Protein AF-A0A2H0V4H4-F1 (afdb_monomer_lite)

Structure (mmCIF, N/CA/C/O backbone):
data_AF-A0A2H0V4H4-F1
#
_entry.id   AF-A0A2H0V4H4-F1
#
loop_
_atom_site.group_PDB
_atom_site.id
_atom_site.type_symbol
_atom_site.label_atom_id
_atom_site.label_alt_id
_atom_site.label_comp_id
_atom_site.label_asym_id
_atom_site.label_entity_id
_atom_site.label_seq_id
_atom_site.pdbx_PDB_ins_code
_atom_site.Cartn_x
_atom_site.Cartn_y
_atom_site.Cartn_z
_atom_site.occupancy
_atom_site.B_iso_or_equiv
_atom_site.auth_seq_id
_atom_site.auth_comp_id
_atom_site.auth_asym_id
_atom_site.auth_atom_id
_atom_site.pdbx_PDB_model_num
ATOM 1 N N . MET A 1 1 ? -7.587 8.542 -5.311 1.00 74.94 1 MET A N 1
ATOM 2 C CA . MET A 1 1 ? -9.052 8.292 -5.202 1.00 74.94 1 MET A CA 1
ATOM 3 C C . MET A 1 1 ? -9.201 7.262 -4.111 1.00 74.94 1 MET A C 1
ATOM 5 O O . MET A 1 1 ? -8.457 6.299 -4.156 1.00 74.94 1 MET A O 1
ATOM 9 N N . LYS A 1 2 ? -10.071 7.471 -3.121 1.00 88.12 2 LYS A N 1
ATOM 10 C CA . LYS A 1 2 ? -10.075 6.636 -1.914 1.00 88.12 2 LYS A CA 1
ATOM 11 C C . LYS A 1 2 ? 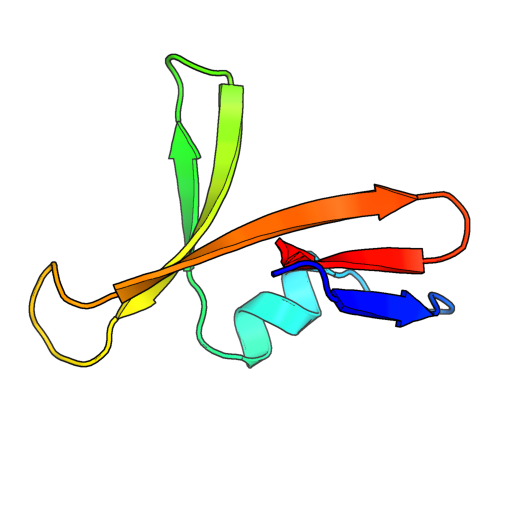-11.078 5.497 -2.039 1.00 88.12 2 LYS A C 1
ATOM 13 O O . LYS A 1 2 ? -12.271 5.751 -2.193 1.00 88.12 2 LYS A O 1
ATOM 18 N N . PHE A 1 3 ? -10.599 4.263 -1.950 1.00 90.81 3 PHE A N 1
ATOM 19 C CA . PHE A 1 3 ? -11.431 3.063 -1.950 1.00 90.81 3 PHE A CA 1
ATOM 20 C C . PHE A 1 3 ? -11.386 2.393 -0.588 1.00 90.81 3 PHE A C 1
ATOM 22 O O . PHE A 1 3 ? -10.301 2.157 -0.065 1.00 90.81 3 PHE A O 1
ATOM 29 N N . LYS A 1 4 ? -12.553 2.059 -0.036 1.00 92.38 4 LYS A N 1
ATOM 30 C CA . LYS A 1 4 ? -12.673 1.389 1.261 1.00 92.38 4 LYS A CA 1
ATOM 31 C C . LYS A 1 4 ? -13.100 -0.056 1.067 1.00 92.38 4 LYS A C 1
ATOM 33 O O . LYS A 1 4 ? -14.075 -0.317 0.366 1.00 92.38 4 LYS A O 1
ATOM 38 N N . PHE A 1 5 ? -12.400 -0.969 1.723 1.00 89.25 5 PHE A N 1
ATOM 39 C CA . PHE A 1 5 ? -12.677 -2.399 1.668 1.00 89.25 5 PHE A CA 1
ATOM 40 C C . PHE A 1 5 ? -12.961 -2.919 3.083 1.00 89.25 5 PHE A C 1
ATOM 42 O O . PHE A 1 5 ? -12.135 -2.700 3.974 1.00 89.25 5 PHE A O 1
ATOM 49 N N . PRO A 1 6 ? -14.112 -3.576 3.320 1.00 87.25 6 PRO A N 1
ATOM 50 C CA . PRO A 1 6 ? -14.466 -4.082 4.641 1.00 87.25 6 PRO A CA 1
ATOM 51 C C . PRO A 1 6 ? -13.504 -5.197 5.066 1.00 87.25 6 PRO A C 1
ATOM 53 O O . PRO A 1 6 ? -13.206 -6.109 4.292 1.00 87.25 6 PRO A O 1
ATOM 56 N N . TYR A 1 7 ? -13.012 -5.106 6.298 1.00 71.62 7 TYR A N 1
ATOM 57 C CA . TYR A 1 7 ? -12.062 -6.051 6.870 1.00 71.62 7 TYR A CA 1
ATOM 58 C C . TYR A 1 7 ? -12.800 -7.215 7.528 1.00 71.62 7 TYR A C 1
ATOM 60 O O . TYR A 1 7 ? -13.812 -7.013 8.202 1.00 71.62 7 TYR A O 1
ATOM 68 N N . LYS A 1 8 ? -12.272 -8.434 7.389 1.00 65.94 8 LYS A N 1
ATOM 69 C CA . LYS A 1 8 ? -12.626 -9.505 8.327 1.00 65.94 8 LYS A CA 1
ATOM 70 C C . LYS A 1 8 ? -11.474 -10.463 8.608 1.00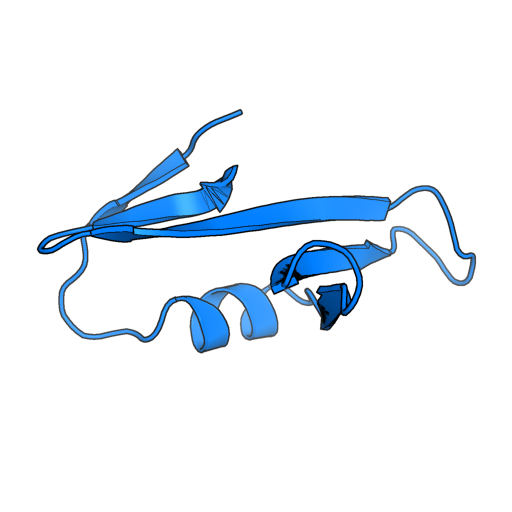 65.94 8 LYS A C 1
ATOM 72 O O . LYS A 1 8 ? -11.298 -10.816 9.763 1.00 65.94 8 LYS A O 1
ATOM 77 N N . GLU A 1 9 ? -10.668 -10.838 7.606 1.00 77.81 9 GLU A N 1
ATOM 78 C CA . GLU A 1 9 ? -9.658 -11.907 7.787 1.00 77.81 9 GLU A CA 1
ATOM 79 C C . GLU A 1 9 ? -8.387 -11.785 6.914 1.00 77.81 9 GLU A C 1
ATOM 81 O O . GLU A 1 9 ? -7.556 -12.689 6.914 1.00 77.81 9 GLU A O 1
ATOM 86 N N . TYR A 1 10 ? -8.198 -10.694 6.160 1.00 83.00 10 TYR A N 1
ATOM 87 C CA . TYR A 1 10 ? -7.100 -10.587 5.186 1.00 83.00 10 TYR A CA 1
ATOM 88 C C . TYR A 1 10 ? -6.168 -9.419 5.474 1.00 83.00 10 TYR A C 1
ATOM 90 O O . TYR A 1 10 ? -6.626 -8.288 5.545 1.00 83.00 10 TYR A O 1
ATOM 98 N N . ASN A 1 11 ? -4.859 -9.673 5.506 1.00 89.81 11 ASN A N 1
ATOM 99 C CA . ASN A 1 11 ? -3.850 -8.620 5.587 1.00 89.81 11 ASN A CA 1
ATOM 100 C C . ASN A 1 11 ? -3.879 -7.741 4.308 1.00 89.81 11 ASN A C 1
ATOM 102 O O . ASN A 1 11 ? -3.717 -8.280 3.205 1.00 89.81 11 ASN A O 1
ATOM 106 N N . PRO A 1 12 ? -4.052 -6.405 4.402 1.00 92.25 12 PRO A N 1
ATOM 107 C CA . PRO A 1 12 ? -4.138 -5.530 3.231 1.00 92.25 12 PRO A CA 1
ATOM 108 C C . PRO A 1 12 ? -2.855 -5.523 2.390 1.00 92.25 12 PRO A C 1
ATOM 110 O O . PRO A 1 12 ? -2.918 -5.412 1.161 1.00 92.25 12 PRO A O 1
ATOM 113 N N . GLU A 1 13 ? -1.692 -5.697 3.024 1.00 93.06 13 GLU A N 1
ATOM 114 C CA . GLU A 1 13 ? -0.406 -5.802 2.333 1.00 93.06 13 GLU A CA 1
ATOM 115 C C . GLU A 1 13 ? -0.352 -7.059 1.448 1.00 93.06 13 GLU A C 1
ATOM 117 O O . GLU A 1 13 ? 0.115 -7.002 0.306 1.00 93.06 13 GLU A O 1
ATOM 122 N N . ASP A 1 14 ? -0.900 -8.184 1.910 1.00 93.12 14 ASP A N 1
ATOM 123 C CA . ASP A 1 14 ? -0.961 -9.410 1.109 1.00 93.12 14 ASP A CA 1
ATOM 124 C C . ASP A 1 14 ? -1.891 -9.250 -0.098 1.00 93.12 14 ASP A C 1
ATOM 126 O O . ASP A 1 14 ? -1.572 -9.703 -1.204 1.00 93.12 14 ASP A O 1
ATOM 130 N N . LEU A 1 15 ? -3.023 -8.565 0.085 1.00 92.94 15 LEU A N 1
ATOM 131 C CA . LEU A 1 15 ? -3.969 -8.288 -0.995 1.00 92.94 15 LEU A CA 1
ATOM 132 C C . LEU A 1 15 ? -3.339 -7.405 -2.078 1.00 92.94 15 LEU A C 1
ATOM 134 O O . LEU A 1 15 ? -3.403 -7.748 -3.261 1.00 92.94 15 LEU A O 1
ATOM 138 N N . ILE A 1 16 ? -2.677 -6.303 -1.704 1.00 94.56 16 ILE A N 1
ATOM 139 C CA . ILE A 1 16 ? -2.075 -5.401 -2.696 1.00 94.56 16 ILE A CA 1
ATOM 140 C C . ILE A 1 16 ? -0.907 -6.067 -3.439 1.00 94.56 16 ILE A C 1
ATOM 142 O O . ILE A 1 16 ? -0.730 -5.856 -4.644 1.00 94.56 16 ILE A O 1
ATOM 146 N N . ARG A 1 17 ? -0.146 -6.936 -2.758 1.00 94.31 17 ARG A N 1
ATOM 147 C CA . ARG A 1 17 ? 0.925 -7.729 -3.378 1.00 94.31 17 ARG A CA 1
ATOM 148 C C . ARG A 1 17 ? 0.384 -8.700 -4.423 1.00 94.31 17 ARG A C 1
ATOM 150 O O . ARG A 1 17 ? 0.965 -8.797 -5.503 1.00 94.31 17 ARG A O 1
ATOM 157 N N . ARG A 1 18 ? -0.746 -9.367 -4.157 1.00 94.44 18 ARG A N 1
ATOM 158 C CA . ARG A 1 18 ? -1.434 -10.229 -5.142 1.00 94.44 18 ARG A CA 1
ATOM 159 C C . ARG A 1 18 ? -1.895 -9.449 -6.376 1.00 94.44 18 ARG A C 1
ATOM 161 O O . ARG A 1 18 ? -1.898 -9.994 -7.475 1.00 94.44 18 ARG A O 1
ATOM 168 N N . CYS A 1 19 ? -2.197 -8.162 -6.222 1.00 93.88 19 CYS A N 1
ATOM 169 C CA . CYS A 1 19 ? -2.518 -7.253 -7.326 1.00 93.88 19 CYS A CA 1
ATOM 170 C C . CYS A 1 19 ? -1.289 -6.769 -8.127 1.00 93.88 19 CYS A C 1
ATOM 172 O O . CYS A 1 19 ? -1.439 -5.953 -9.044 1.00 93.88 19 CYS A O 1
ATOM 174 N N . GLY A 1 20 ? -0.082 -7.247 -7.801 1.00 94.94 20 GLY A N 1
ATOM 175 C CA . GLY A 1 20 ? 1.161 -6.931 -8.507 1.00 94.94 20 GLY A CA 1
ATOM 176 C C . GLY A 1 20 ? 1.836 -5.635 -8.058 1.00 94.94 20 GLY A C 1
ATOM 177 O O . GLY A 1 20 ? 2.676 -5.108 -8.788 1.00 94.94 20 GLY A O 1
ATOM 178 N N . TYR A 1 21 ? 1.472 -5.093 -6.892 1.00 96.94 21 TYR A N 1
ATOM 179 C CA . TYR A 1 21 ? 2.143 -3.919 -6.345 1.00 96.94 21 TYR A CA 1
ATOM 180 C C . TYR A 1 21 ? 3.349 -4.311 -5.481 1.00 96.94 21 TYR A C 1
ATOM 182 O O . TYR A 1 21 ? 3.266 -5.184 -4.619 1.00 96.94 21 TYR A O 1
ATOM 190 N N . GLY A 1 22 ? 4.469 -3.618 -5.678 1.00 95.69 22 GLY A N 1
ATOM 191 C CA . GLY A 1 22 ? 5.666 -3.718 -4.846 1.00 95.69 22 GLY A CA 1
ATOM 192 C C . GLY A 1 22 ? 5.714 -2.630 -3.773 1.00 95.69 22 GLY A C 1
ATOM 193 O O . GLY A 1 22 ? 5.350 -1.483 -4.038 1.00 95.69 22 GLY A O 1
ATOM 194 N N . LYS A 1 23 ? 6.205 -2.984 -2.581 1.00 96.62 23 LYS A N 1
ATOM 195 C CA . LYS A 1 23 ? 6.376 -2.075 -1.438 1.00 96.62 23 LYS A CA 1
ATOM 196 C C . LYS A 1 23 ? 7.543 -1.108 -1.656 1.00 96.62 23 LYS A C 1
ATOM 198 O O . LYS A 1 23 ? 8.609 -1.499 -2.129 1.00 96.62 23 LYS A O 1
ATOM 203 N N . ILE A 1 24 ? 7.347 0.147 -1.274 1.00 95.75 24 ILE A N 1
ATOM 204 C CA . ILE A 1 24 ? 8.356 1.204 -1.225 1.00 95.75 24 ILE A CA 1
ATOM 205 C C .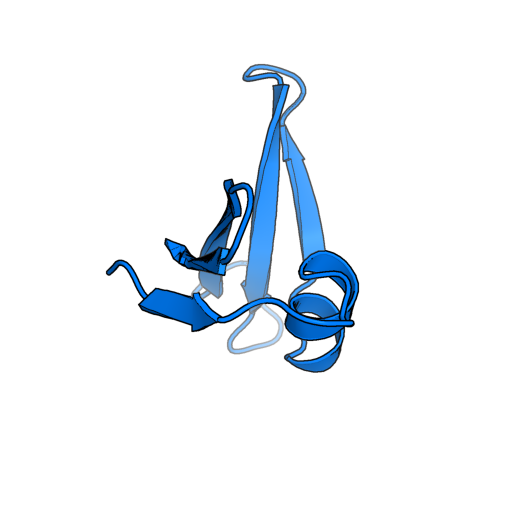 ILE A 1 24 ? 8.326 1.798 0.176 1.00 95.75 24 ILE A C 1
ATOM 207 O O . ILE A 1 24 ? 7.293 2.295 0.617 1.00 95.75 24 ILE A O 1
ATOM 211 N N . TYR A 1 25 ? 9.476 1.794 0.840 1.00 96.44 25 TYR A N 1
ATOM 212 C CA . TYR A 1 25 ? 9.661 2.497 2.101 1.00 96.44 25 TYR A CA 1
ATOM 213 C C . TYR A 1 25 ? 10.485 3.763 1.871 1.00 96.44 25 TYR A C 1
ATOM 215 O O . TYR A 1 25 ? 11.629 3.685 1.413 1.00 96.44 25 TYR A O 1
ATOM 223 N N . ASN A 1 26 ? 9.909 4.926 2.172 1.00 94.12 26 ASN A N 1
ATOM 224 C CA . ASN A 1 26 ? 10.622 6.194 2.132 1.00 94.12 26 ASN A CA 1
ATOM 225 C C . ASN A 1 26 ? 11.187 6.509 3.521 1.00 94.12 26 ASN A C 1
ATOM 227 O O . ASN A 1 26 ? 10.453 6.879 4.430 1.00 94.12 26 ASN A O 1
ATOM 231 N N . ARG A 1 27 ? 12.510 6.414 3.670 1.00 94.56 27 ARG A N 1
ATOM 232 C CA . ARG A 1 27 ? 13.206 6.700 4.936 1.00 94.56 27 ARG A CA 1
ATOM 233 C C . ARG A 1 27 ? 13.128 8.164 5.371 1.00 94.56 27 ARG A C 1
ATOM 235 O O . ARG A 1 27 ? 13.291 8.437 6.550 1.00 94.56 27 ARG A O 1
ATOM 242 N N . HIS A 1 28 ? 12.916 9.095 4.442 1.00 94.38 28 HIS A N 1
ATOM 243 C CA . HIS A 1 28 ? 12.851 10.521 4.766 1.00 94.38 28 HIS A CA 1
ATOM 244 C C . HIS A 1 28 ? 11.497 10.916 5.357 1.00 94.38 28 HIS A C 1
ATOM 246 O O . HIS A 1 28 ? 11.450 11.789 6.216 1.00 94.38 28 HIS A O 1
ATOM 252 N N . THR A 1 29 ? 10.412 10.274 4.913 1.00 93.81 29 THR A N 1
ATOM 253 C CA . THR A 1 29 ? 9.055 10.540 5.420 1.00 93.81 29 THR A CA 1
ATOM 254 C C . THR A 1 29 ? 8.561 9.472 6.398 1.00 93.81 29 THR A C 1
ATOM 256 O O . THR A 1 29 ? 7.522 9.656 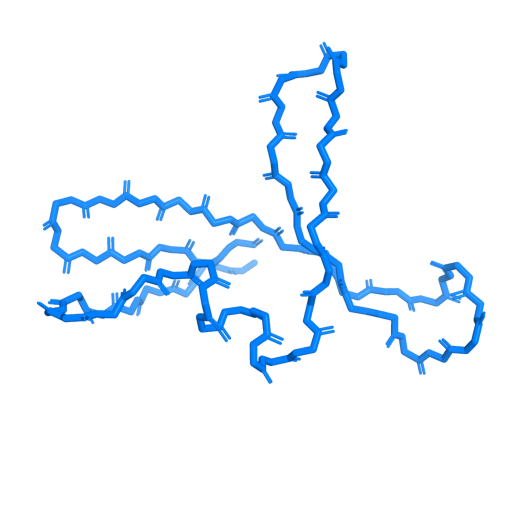7.017 1.00 93.81 29 THR A O 1
ATOM 259 N N . ASN A 1 30 ? 9.300 8.365 6.557 1.00 94.00 30 ASN A N 1
ATOM 260 C CA . ASN A 1 30 ? 8.867 7.140 7.243 1.00 94.00 30 ASN A CA 1
ATOM 261 C C . ASN A 1 30 ? 7.539 6.573 6.707 1.00 94.00 30 ASN A C 1
ATOM 263 O O . ASN A 1 30 ? 6.840 5.836 7.400 1.00 94.00 30 ASN A O 1
ATOM 267 N N . GLU A 1 31 ? 7.199 6.875 5.453 1.00 94.62 31 GLU A N 1
ATOM 268 C CA . GLU A 1 31 ? 5.972 6.393 4.828 1.00 94.62 31 GLU A CA 1
ATOM 269 C C . GLU A 1 31 ? 6.217 5.136 3.999 1.00 94.62 31 GLU A C 1
ATOM 271 O O . GLU A 1 31 ? 7.214 4.992 3.279 1.00 94.62 31 GLU A O 1
ATOM 276 N N . THR A 1 32 ? 5.239 4.238 4.059 1.00 96.50 32 THR A N 1
ATOM 277 C CA . THR A 1 32 ? 5.149 3.079 3.178 1.00 96.50 32 THR A CA 1
ATOM 278 C C . THR A 1 32 ? 4.134 3.361 2.082 1.00 96.50 32 THR A C 1
ATOM 280 O O . THR A 1 32 ? 3.015 3.792 2.343 1.00 96.50 32 THR A O 1
ATOM 283 N N . SER A 1 33 ? 4.521 3.079 0.846 1.00 96.38 33 SER A N 1
ATOM 284 C CA . SER A 1 33 ? 3.652 3.167 -0.323 1.00 96.38 33 SER A CA 1
ATOM 285 C C . SER A 1 33 ? 3.870 1.968 -1.235 1.00 96.38 33 SER A C 1
ATOM 287 O O . SER A 1 33 ? 4.827 1.209 -1.072 1.00 96.38 33 SER A O 1
ATOM 289 N N . TYR A 1 34 ? 2.988 1.784 -2.206 1.00 96.81 34 TYR A N 1
ATOM 290 C CA . TYR A 1 34 ? 2.986 0.626 -3.084 1.00 96.81 34 TYR A CA 1
ATOM 291 C C . TYR A 1 34 ? 2.930 1.086 -4.537 1.00 96.81 34 TYR A C 1
ATOM 293 O O . TYR A 1 34 ? 2.167 1.985 -4.881 1.00 96.81 34 TYR A O 1
ATOM 301 N N . LYS A 1 35 ? 3.740 0.484 -5.415 1.00 95.94 35 LYS A N 1
ATOM 302 C CA . LYS A 1 35 ? 3.733 0.800 -6.853 1.00 95.94 35 LYS A CA 1
ATOM 303 C C . LYS A 1 35 ? 3.493 -0.415 -7.728 1.00 95.94 35 LYS A C 1
ATOM 305 O O . LYS A 1 35 ? 4.017 -1.488 -7.449 1.00 95.94 35 LYS A O 1
ATOM 310 N N . ARG A 1 36 ? 2.828 -0.202 -8.859 1.00 95.56 36 ARG A N 1
ATOM 311 C CA . ARG A 1 36 ? 2.752 -1.156 -9.967 1.00 95.56 36 ARG A CA 1
ATOM 312 C C . ARG A 1 36 ? 3.155 -0.460 -11.262 1.00 95.56 36 ARG A C 1
ATOM 314 O O . ARG A 1 36 ? 2.544 0.537 -11.643 1.00 95.56 36 ARG A O 1
ATOM 321 N N . ALA A 1 37 ? 4.205 -0.958 -11.913 1.00 94.19 37 ALA A N 1
ATOM 322 C CA . ALA A 1 37 ? 4.654 -0.430 -13.198 1.00 94.19 37 ALA A CA 1
ATOM 323 C C . ALA A 1 37 ? 3.697 -0.859 -14.323 1.00 94.19 37 ALA A C 1
ATOM 325 O O . ALA A 1 37 ? 3.152 -1.963 -14.289 1.00 94.19 37 ALA A O 1
ATOM 326 N N . LEU A 1 38 ? 3.507 0.012 -15.317 1.00 92.56 38 LEU A N 1
ATOM 327 C CA . LEU A 1 38 ? 2.740 -0.290 -16.534 1.00 92.56 38 LEU A CA 1
ATOM 328 C C . LEU A 1 38 ? 3.600 -0.897 -17.658 1.00 92.56 38 LEU A C 1
ATOM 330 O O . LEU A 1 38 ? 3.079 -1.257 -18.707 1.00 92.56 38 LEU A O 1
ATOM 334 N N . GLY A 1 39 ? 4.909 -1.024 -17.440 1.00 89.88 39 GLY A N 1
ATOM 335 C CA . GLY A 1 39 ? 5.867 -1.588 -18.387 1.00 89.88 39 GLY A CA 1
ATOM 336 C C . GLY A 1 39 ? 7.207 -1.873 -17.710 1.00 89.88 39 GLY A C 1
ATOM 337 O O . GLY A 1 39 ? 7.281 -1.974 -16.487 1.00 89.88 39 GLY A O 1
ATOM 338 N N . SER A 1 40 ? 8.274 -1.980 -18.500 1.00 86.38 40 SER A N 1
ATOM 339 C CA . SER A 1 40 ? 9.639 -2.244 -18.017 1.00 86.38 40 SER A CA 1
ATOM 340 C C . SER A 1 40 ? 10.374 -1.003 -17.490 1.00 86.38 40 SER A C 1
ATOM 342 O O . SER A 1 40 ? 11.435 -1.127 -16.882 1.00 86.38 40 SER A O 1
ATOM 344 N N . GLY A 1 41 ? 9.828 0.194 -17.723 1.00 87.94 41 GLY A N 1
ATOM 345 C CA . GLY A 1 41 ? 10.403 1.462 -17.278 1.00 87.94 41 GLY A CA 1
ATOM 346 C C . GLY A 1 41 ? 9.997 1.872 -15.858 1.00 87.94 41 GLY A C 1
ATOM 347 O O . GLY A 1 41 ? 9.142 1.268 -15.213 1.00 87.94 41 GLY A O 1
ATOM 348 N N . PHE A 1 42 ? 10.590 2.967 -15.374 1.00 83.19 42 PHE A N 1
ATOM 349 C CA . PHE A 1 42 ? 10.258 3.539 -14.061 1.00 83.19 42 PHE A CA 1
ATOM 350 C C . PHE A 1 42 ? 8.880 4.214 -14.011 1.00 83.19 42 PHE A C 1
ATOM 352 O O . PHE A 1 42 ? 8.268 4.269 -12.940 1.00 83.19 42 PHE A O 1
ATOM 359 N N . TYR A 1 43 ? 8.413 4.723 -15.152 1.00 91.81 43 TYR A N 1
ATOM 360 C CA . TYR A 1 43 ? 7.132 5.397 -15.343 1.00 91.81 43 TYR A CA 1
ATOM 361 C C . TYR A 1 43 ? 6.547 5.024 -16.718 1.00 91.81 43 TYR A C 1
ATOM 363 O O . TYR A 1 43 ? 7.321 4.702 -17.622 1.00 91.81 43 TYR A O 1
ATOM 371 N N . PRO A 1 44 ? 5.214 5.094 -16.898 1.00 93.56 44 PRO A N 1
ATOM 372 C CA . PRO A 1 44 ? 4.207 5.410 -15.884 1.00 93.56 44 PRO A CA 1
ATOM 373 C C . PRO A 1 44 ? 3.986 4.255 -14.893 1.00 93.56 44 PRO A C 1
ATOM 375 O O . PRO A 1 44 ? 4.213 3.081 -15.194 1.00 93.56 44 PRO A O 1
ATOM 378 N N . ARG A 1 45 ? 3.562 4.599 -13.675 1.00 94.00 45 ARG A N 1
ATOM 379 C CA . ARG A 1 45 ? 3.267 3.637 -12.608 1.00 94.00 45 ARG A CA 1
ATOM 380 C C . ARG A 1 45 ? 2.035 4.073 -11.831 1.00 94.00 45 ARG A C 1
ATOM 382 O O . ARG A 1 45 ? 1.861 5.266 -11.596 1.00 94.00 45 ARG A O 1
ATOM 389 N N . PHE A 1 46 ? 1.241 3.110 -11.383 1.00 95.31 46 PHE A N 1
ATOM 390 C CA . PHE A 1 46 ? 0.265 3.356 -10.328 1.00 95.31 46 PHE A CA 1
ATOM 391 C C . PHE A 1 46 ? 0.997 3.400 -8.996 1.00 95.31 46 PHE A C 1
ATOM 393 O O . PHE A 1 46 ? 1.872 2.569 -8.743 1.00 95.31 46 PHE A O 1
ATOM 400 N N . HIS A 1 47 ? 0.662 4.379 -8.169 1.00 95.25 47 HIS A N 1
ATOM 401 C CA . HIS A 1 47 ? 1.234 4.572 -6.846 1.00 95.25 47 HIS A CA 1
ATOM 402 C C . HIS A 1 47 ? 0.080 4.744 -5.873 1.00 95.25 47 HIS A C 1
ATOM 404 O O . HIS A 1 47 ? -0.817 5.534 -6.152 1.00 95.25 47 HIS A O 1
ATOM 410 N N . VAL A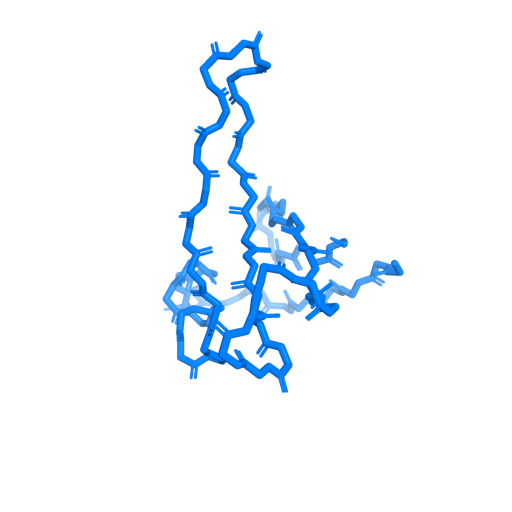 1 48 ? 0.074 3.942 -4.813 1.00 96.19 48 VAL A N 1
ATOM 411 C CA . VAL A 1 48 ? -1.008 3.916 -3.832 1.00 96.19 48 VAL A CA 1
ATOM 412 C C . VAL A 1 48 ? -0.462 3.834 -2.416 1.00 96.19 48 VAL A C 1
ATOM 414 O O . VAL A 1 48 ? 0.630 3.307 -2.174 1.00 96.19 48 VAL A O 1
ATOM 417 N N . TYR A 1 49 ? -1.261 4.306 -1.476 1.00 95.81 49 TYR A N 1
ATOM 418 C CA . TYR A 1 49 ? -1.034 4.183 -0.045 1.00 95.81 49 TYR A CA 1
ATOM 419 C C . TYR A 1 49 ? -2.093 3.263 0.556 1.00 95.81 49 TYR A C 1
ATOM 421 O O . TYR A 1 49 ? -3.238 3.247 0.104 1.00 95.81 49 TYR A O 1
ATOM 429 N N . LEU A 1 50 ? -1.697 2.487 1.565 1.00 94.75 50 LEU A N 1
ATOM 430 C CA . LEU A 1 50 ? -2.626 1.705 2.375 1.00 94.75 50 LEU A CA 1
ATOM 431 C C . LEU A 1 50 ? -2.759 2.370 3.739 1.00 94.75 50 LEU A C 1
ATOM 433 O O . LEU A 1 50 ? -1.753 2.669 4.382 1.00 94.75 50 LEU A O 1
ATOM 437 N N . HIS A 1 51 ? -3.997 2.566 4.175 1.00 93.06 51 HIS A N 1
ATOM 438 C CA . HIS A 1 51 ? -4.321 3.018 5.521 1.00 93.06 51 HIS A CA 1
ATOM 439 C C . HIS A 1 51 ? -5.244 1.996 6.179 1.00 93.06 51 HIS A C 1
ATOM 441 O O . HIS A 1 51 ? -6.282 1.644 5.617 1.00 93.06 51 HIS A O 1
ATOM 447 N N . GLU A 1 52 ? -4.862 1.513 7.356 1.00 91.19 52 GLU A N 1
ATOM 448 C CA . GLU A 1 52 ? -5.618 0.510 8.105 1.00 91.19 52 GLU A CA 1
ATOM 449 C C . GLU A 1 52 ? -6.435 1.172 9.215 1.00 91.19 52 GLU A C 1
ATOM 451 O O . GLU A 1 52 ? -5.960 2.084 9.892 1.00 91.19 52 GLU A O 1
ATOM 456 N N . PHE A 1 53 ? -7.674 0.714 9.379 1.00 90.38 53 PHE A N 1
ATOM 457 C CA . PHE A 1 53 ? -8.615 1.136 10.413 1.00 90.38 53 PHE A CA 1
ATOM 458 C C . PHE A 1 53 ? -9.248 -0.106 11.057 1.00 90.38 53 PHE A C 1
ATOM 460 O O . PHE A 1 53 ? -9.184 -1.199 10.498 1.00 90.38 53 PHE A O 1
ATOM 467 N N . ASP A 1 54 ? -9.938 0.067 12.186 1.00 87.50 54 ASP A N 1
ATOM 468 C CA . ASP A 1 54 ? -10.469 -1.040 13.002 1.00 87.50 54 ASP A CA 1
ATOM 469 C C . ASP A 1 54 ? -11.351 -2.051 12.239 1.00 87.50 54 ASP A C 1
ATOM 471 O O . ASP A 1 54 ? -11.407 -3.230 12.589 1.00 87.50 54 ASP A O 1
ATOM 475 N N . HIS A 1 55 ? -12.068 -1.607 11.201 1.00 88.19 55 HIS A N 1
ATOM 476 C CA . HIS A 1 55 ? -13.055 -2.430 10.483 1.00 88.19 55 HIS A CA 1
ATOM 477 C C . HIS A 1 55 ? -12.895 -2.432 8.958 1.00 88.19 55 HIS A C 1
ATOM 479 O O . HIS A 1 55 ? -13.680 -3.066 8.249 1.00 88.19 55 HIS A O 1
ATOM 485 N N . TYR A 1 56 ? -11.922 -1.699 8.424 1.00 91.31 56 TYR A N 1
ATOM 486 C CA . TYR A 1 56 ? -11.707 -1.572 6.985 1.00 91.31 56 TYR A CA 1
ATOM 487 C C . TYR A 1 56 ? -10.281 -1.118 6.693 1.00 91.31 56 TYR A C 1
ATOM 489 O O . TYR A 1 56 ? -9.598 -0.577 7.559 1.00 91.31 56 TYR A O 1
ATOM 497 N N . PHE A 1 57 ? -9.857 -1.268 5.445 1.00 92.75 57 PHE A N 1
ATOM 498 C CA . PHE A 1 57 ? -8.672 -0.579 4.946 1.00 92.75 57 PHE A CA 1
ATOM 499 C C . PHE A 1 57 ? -9.036 0.344 3.785 1.00 92.75 57 PHE A C 1
ATOM 501 O O . PHE A 1 57 ? -10.012 0.117 3.061 1.00 92.75 57 PHE A O 1
ATOM 508 N N . GLU A 1 58 ? -8.260 1.409 3.633 1.00 94.38 58 GLU A N 1
ATOM 509 C CA . GLU A 1 58 ? -8.376 2.385 2.558 1.00 94.38 58 GLU A CA 1
ATOM 510 C C . GLU A 1 58 ? -7.168 2.282 1.624 1.00 94.38 58 GLU A C 1
ATOM 512 O O . GLU A 1 58 ? -6.023 2.231 2.074 1.00 94.38 58 GLU A O 1
ATOM 517 N N . VAL A 1 59 ? -7.440 2.283 0.320 1.00 94.19 59 VAL A N 1
ATOM 518 C CA . VAL A 1 59 ? -6.437 2.449 -0.737 1.00 94.19 59 VAL A CA 1
ATOM 519 C C . VAL A 1 59 ? -6.587 3.857 -1.302 1.00 94.19 59 VAL A C 1
ATOM 521 O O . VAL A 1 59 ? -7.679 4.210 -1.759 1.00 94.19 59 VAL A O 1
ATOM 524 N N . ASN A 1 60 ? -5.517 4.652 -1.260 1.00 92.81 60 ASN A N 1
ATOM 525 C CA . ASN A 1 60 ? -5.473 6.027 -1.776 1.00 92.81 60 ASN A CA 1
ATOM 526 C C . ASN A 1 60 ? -4.496 6.157 -2.942 1.00 92.81 60 ASN A C 1
ATOM 528 O O . ASN A 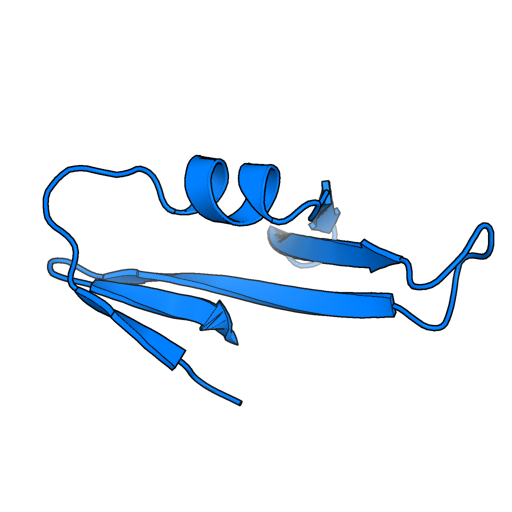1 60 ? -3.337 5.725 -2.745 1.00 92.81 60 ASN A O 1
#

Sequence (60 aa):
MKFKFPYKEYNPEDLIRRCGYGKIYNRHTNETSYKRALGSGFYPRFHVYLHEFDHYFEVN

pLDDT: mean 91.49, std 6.06, range [65.94, 96.94]

Foldseek 3Di:
DKDKDWDDPDDVVVVVVVVVWDWDQDPVVRFIKTWHAPDPDPDDIDIWHWDDDPTIIMID

Organism: NCBI:txid1974565

Secondary structure (DSSP, 8-state):
--EEEE-SS--HHHHHHHTTPEEEEETTTTEEEEEEESSSSS-SEEEE-EEEETTEEEE-

Radius of gyration: 12.28 Å; chains: 1; bounding box: 28×22×31 Å